Protein AF-A0A7X5UKP5-F1 (afdb_monomer_lite)

Radius of gyration: 32.08 Å; chains: 1; bounding box: 68×43×78 Å

Secondary structure (DSSP, 8-state):
----PPP---HHHHHHHHHHHHHHHHHHHHHHHHTT-TTHHHHHHHHHHHHHHHHHHHHHHTT---HHHHHHHHHHHT----------HHHHHHHHHHHHHHHHHHHHHHHHHHHHHHHHHHHHHTT--HHHHHHHHTS-HHHHHHHHHGGGS--

Structure (mmCIF, N/CA/C/O backbone):
data_AF-A0A7X5UKP5-F1
#
_entry.id   AF-A0A7X5UKP5-F1
#
loop_
_atom_site.group_PDB
_atom_site.id
_atom_site.type_symbol
_atom_site.label_atom_id
_atom_site.label_alt_id
_atom_site.label_comp_id
_atom_site.label_asym_id
_atom_site.label_entity_id
_atom_site.label_seq_id
_atom_site.pdbx_PDB_ins_code
_atom_site.Cartn_x
_atom_site.Cartn_y
_atom_site.Cartn_z
_atom_site.occupancy
_atom_site.B_iso_or_equiv
_atom_site.auth_seq_id
_atom_site.auth_comp_id
_atom_site.auth_asym_id
_atom_site.auth_atom_id
_atom_site.pdbx_PDB_model_num
ATOM 1 N N . MET A 1 1 ? 0.134 24.475 15.679 1.00 35.06 1 MET A N 1
ATOM 2 C CA . MET A 1 1 ? 1.137 24.229 14.626 1.00 35.06 1 MET A CA 1
ATOM 3 C C . MET A 1 1 ? 0.440 23.405 13.562 1.00 35.06 1 MET A C 1
ATOM 5 O O . MET A 1 1 ? 0.293 22.208 13.730 1.00 35.06 1 MET A O 1
ATOM 9 N N . THR A 1 2 ? -0.153 24.069 12.576 1.00 41.09 2 THR A N 1
ATOM 10 C CA . THR A 1 2 ? -0.825 23.417 11.448 1.00 41.09 2 THR A CA 1
ATOM 11 C C . THR A 1 2 ? 0.246 23.088 10.421 1.00 41.09 2 THR A C 1
ATOM 13 O O . THR A 1 2 ? 0.787 24.003 9.799 1.00 41.09 2 THR A O 1
ATOM 16 N N . GLU A 1 3 ? 0.600 21.809 10.307 1.00 46.56 3 GLU A N 1
ATOM 17 C CA . GLU A 1 3 ? 1.395 21.312 9.186 1.00 46.56 3 GLU A CA 1
ATOM 18 C C . GLU A 1 3 ? 0.678 21.708 7.897 1.00 46.56 3 GLU A C 1
ATOM 20 O O . GLU A 1 3 ? -0.469 21.331 7.654 1.00 46.56 3 GLU A O 1
ATOM 25 N N . GLY A 1 4 ? 1.332 22.570 7.120 1.00 41.62 4 GLY A N 1
ATOM 26 C CA . GLY A 1 4 ? 0.845 22.980 5.818 1.00 41.62 4 GLY A CA 1
ATOM 27 C C . GLY A 1 4 ? 0.796 21.753 4.927 1.00 41.62 4 GLY A C 1
ATOM 28 O O . GLY A 1 4 ? 1.839 21.254 4.511 1.00 41.62 4 GLY A O 1
ATOM 29 N N . SER A 1 5 ? -0.415 21.277 4.645 1.00 44.47 5 SER A N 1
ATOM 30 C CA . SER A 1 5 ? -0.654 20.390 3.514 1.00 44.47 5 SER A CA 1
ATOM 31 C C . SER A 1 5 ? 0.025 21.028 2.296 1.00 44.47 5 SER A C 1
ATOM 33 O O . SER A 1 5 ? -0.226 22.212 2.032 1.00 44.47 5 SER A O 1
ATOM 35 N N . PRO A 1 6 ? 0.957 20.331 1.618 1.00 60.91 6 PRO A N 1
ATOM 36 C CA . PRO A 1 6 ? 1.602 20.896 0.447 1.00 60.91 6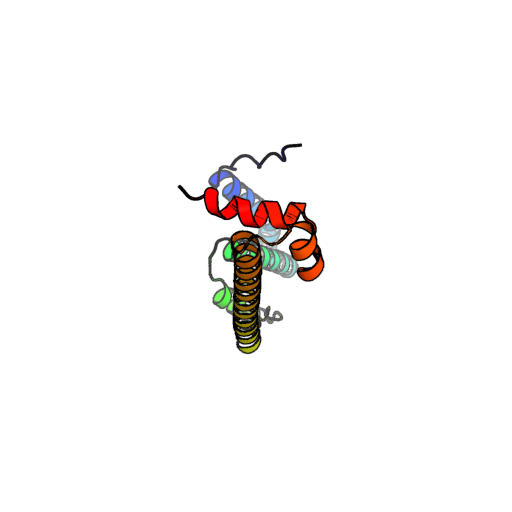 PRO A CA 1
ATOM 37 C C . PRO A 1 6 ? 0.504 21.282 -0.554 1.00 60.91 6 PRO A C 1
ATOM 39 O O . PRO A 1 6 ? -0.461 20.528 -0.709 1.00 60.91 6 PRO A O 1
ATOM 42 N N . PRO A 1 7 ? 0.599 22.458 -1.203 1.00 57.31 7 PRO A N 1
ATOM 43 C CA . PRO A 1 7 ? -0.387 22.847 -2.199 1.00 57.31 7 PRO A CA 1
ATOM 44 C C . PRO A 1 7 ? -0.496 21.728 -3.242 1.00 57.31 7 PRO A C 1
ATOM 46 O O . PRO A 1 7 ? 0.534 21.120 -3.555 1.00 57.31 7 PRO A O 1
ATOM 49 N N . PRO A 1 8 ? -1.701 21.437 -3.769 1.00 57.34 8 PRO A N 1
ATOM 50 C CA . PRO A 1 8 ? -1.857 20.440 -4.815 1.00 57.34 8 PRO A CA 1
ATOM 51 C C . PRO A 1 8 ? -0.939 20.841 -5.965 1.00 57.34 8 PRO A C 1
ATOM 53 O O . PRO A 1 8 ? -1.148 21.858 -6.627 1.00 57.34 8 PRO A O 1
ATOM 56 N N . ALA A 1 9 ? 0.149 20.093 -6.125 1.00 67.50 9 ALA A N 1
ATOM 57 C CA . ALA A 1 9 ? 1.056 20.311 -7.225 1.00 67.50 9 ALA A CA 1
ATOM 58 C C . ALA A 1 9 ? 0.283 19.953 -8.490 1.00 67.50 9 ALA A C 1
ATOM 60 O O . ALA A 1 9 ? -0.313 18.878 -8.562 1.00 67.50 9 ALA A O 1
ATOM 61 N N . ASP A 1 10 ? 0.272 20.864 -9.459 1.00 87.31 10 ASP A N 1
ATOM 62 C CA . ASP A 1 10 ? -0.245 20.578 -10.790 1.00 87.31 10 ASP A CA 1
ATOM 63 C C . ASP A 1 10 ? 0.435 19.297 -11.292 1.00 87.31 10 ASP A C 1
ATOM 65 O O . ASP A 1 10 ? 1.666 19.237 -11.416 1.00 87.31 10 ASP A O 1
ATOM 69 N N . LEU A 1 11 ? -0.365 18.244 -11.473 1.00 86.31 11 LEU A N 1
ATOM 70 C CA . LEU A 1 11 ? 0.118 16.905 -11.786 1.00 86.31 11 LEU A CA 1
ATOM 71 C C . LEU A 1 11 ? 0.985 16.933 -13.048 1.00 86.31 11 LEU A C 1
ATOM 73 O O . LEU A 1 11 ? 2.036 16.292 -13.078 1.00 86.31 11 LEU A O 1
ATOM 77 N N . ASP A 1 12 ? 0.621 17.752 -14.035 1.00 91.62 12 ASP A N 1
ATOM 78 C CA . ASP A 1 12 ? 1.386 17.893 -15.271 1.00 91.62 12 ASP A CA 1
ATOM 79 C C . ASP A 1 12 ? 2.773 18.496 -15.008 1.00 91.62 12 ASP A C 1
ATOM 81 O O . ASP A 1 12 ? 3.774 18.051 -15.581 1.00 91.62 12 ASP A O 1
ATOM 85 N N . ILE A 1 13 ? 2.877 19.447 -14.073 1.00 92.06 13 ILE A N 1
ATOM 86 C CA . ILE A 1 13 ? 4.164 20.012 -13.641 1.00 92.06 13 ILE A CA 1
ATOM 87 C C . ILE A 1 13 ? 5.011 18.948 -12.933 1.00 92.06 13 ILE A C 1
ATOM 89 O O . ILE A 1 13 ? 6.223 18.873 -13.166 1.00 92.06 13 ILE A O 1
ATOM 93 N N . VAL A 1 14 ? 4.410 18.114 -12.079 1.00 92.00 14 VAL A N 1
ATOM 94 C CA . VAL A 1 14 ? 5.124 17.025 -11.385 1.00 92.00 14 VAL A CA 1
ATOM 95 C C . VAL A 1 14 ? 5.661 16.008 -12.389 1.00 92.00 14 VAL A C 1
ATOM 97 O O . VAL A 1 14 ? 6.855 15.693 -12.366 1.00 92.00 14 VAL A O 1
ATOM 100 N N . LEU A 1 15 ? 4.818 15.553 -13.315 1.00 93.44 15 LEU A N 1
ATOM 101 C CA . LEU A 1 15 ? 5.198 14.597 -14.354 1.00 93.44 15 LEU A CA 1
ATOM 102 C C . LEU A 1 15 ? 6.297 15.163 -15.266 1.00 93.44 15 LEU A C 1
ATOM 104 O O . LEU A 1 15 ? 7.289 14.480 -15.540 1.00 93.44 15 LEU A O 1
ATOM 108 N N . ALA A 1 16 ? 6.187 16.432 -15.674 1.00 94.44 16 ALA A N 1
ATOM 109 C CA . ALA A 1 16 ? 7.213 17.100 -16.472 1.00 94.44 16 ALA A CA 1
ATOM 110 C C . ALA A 1 16 ? 8.554 17.206 -15.726 1.00 94.44 16 ALA A C 1
ATOM 112 O O . ALA A 1 16 ? 9.616 17.002 -16.322 1.00 94.44 16 ALA A O 1
ATOM 113 N N . ARG A 1 17 ? 8.530 17.498 -14.419 1.00 94.94 17 ARG A N 1
ATOM 114 C CA . ARG A 1 17 ? 9.742 17.551 -13.586 1.00 94.94 17 ARG A CA 1
ATOM 115 C C . ARG A 1 17 ? 10.413 16.189 -13.462 1.00 94.94 17 ARG A C 1
ATOM 117 O O . ARG A 1 17 ? 11.635 16.127 -13.595 1.00 94.94 17 ARG A O 1
ATOM 124 N N . LEU A 1 18 ? 9.644 15.125 -13.234 1.00 94.50 18 LEU A N 1
ATOM 125 C CA . LEU A 1 18 ? 10.174 13.761 -13.143 1.00 94.50 18 LEU A CA 1
ATOM 126 C C . LEU A 1 18 ? 10.807 13.328 -14.466 1.00 94.50 18 LEU A C 1
ATOM 128 O O . LEU A 1 18 ? 11.951 12.873 -14.470 1.00 94.50 18 LEU A O 1
ATOM 132 N N . ARG A 1 19 ? 10.128 13.570 -15.596 1.00 95.62 19 ARG A N 1
ATOM 133 C CA . ARG A 1 19 ? 10.683 13.285 -16.926 1.00 95.62 19 ARG A CA 1
ATOM 134 C C . ARG A 1 19 ? 12.014 14.006 -17.149 1.00 95.62 19 ARG A C 1
ATOM 136 O O . ARG A 1 19 ? 13.008 13.365 -17.477 1.00 95.62 19 ARG A O 1
ATOM 143 N N . ARG A 1 20 ? 12.059 15.319 -16.897 1.00 96.38 20 ARG A N 1
ATOM 144 C CA . ARG A 1 20 ? 13.289 16.116 -17.054 1.00 96.38 20 ARG A CA 1
ATOM 145 C C . ARG A 1 20 ? 14.408 15.663 -16.124 1.00 96.38 20 ARG A C 1
ATOM 147 O O . ARG A 1 20 ? 15.571 15.752 -16.500 1.00 96.38 20 ARG A O 1
ATOM 154 N N . ALA A 1 21 ? 14.083 15.220 -14.910 1.00 96.25 21 ALA A N 1
ATOM 155 C CA . ALA A 1 21 ? 15.079 14.685 -13.991 1.00 96.25 21 ALA A CA 1
ATOM 156 C C . ALA A 1 21 ? 15.710 13.412 -14.564 1.00 96.25 21 ALA A C 1
ATOM 158 O O . ALA A 1 21 ? 16.929 13.349 -14.674 1.00 96.25 21 ALA A O 1
ATOM 159 N N . VAL A 1 22 ? 14.897 12.453 -1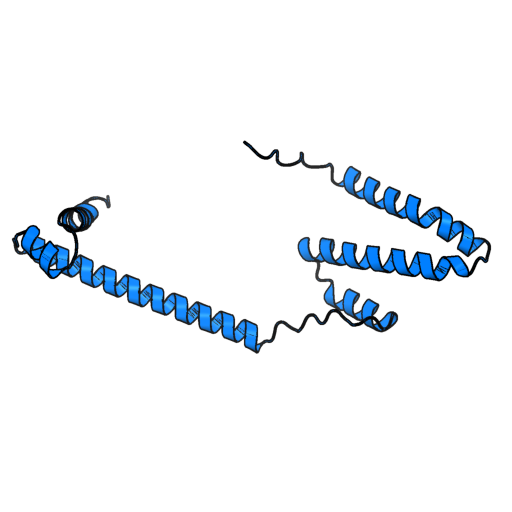5.014 1.00 95.88 22 VAL A N 1
ATOM 160 C CA . VAL A 1 22 ? 15.399 11.217 -15.632 1.00 95.88 22 VAL A CA 1
ATOM 161 C C . VAL A 1 22 ? 16.241 11.521 -16.870 1.00 95.88 22 VAL A C 1
ATOM 163 O O . VAL A 1 22 ? 17.359 11.021 -16.980 1.00 95.88 22 VAL A O 1
ATOM 166 N N . GLU A 1 23 ? 15.753 12.370 -17.775 1.00 96.06 23 GLU A N 1
ATOM 167 C CA . GLU A 1 23 ? 16.482 12.765 -18.990 1.00 96.06 23 GLU A CA 1
ATOM 168 C C . GLU A 1 23 ? 17.821 13.434 -18.667 1.00 96.06 23 GLU A C 1
ATOM 170 O O . GLU A 1 23 ? 18.837 13.099 -19.273 1.00 96.06 23 GLU A O 1
ATOM 175 N N . ARG A 1 24 ? 17.854 14.342 -17.686 1.00 96.88 24 ARG A N 1
ATOM 176 C CA . ARG A 1 24 ? 19.088 15.022 -17.279 1.00 96.88 24 ARG A CA 1
ATOM 177 C C . ARG A 1 24 ? 20.123 14.045 -16.723 1.00 96.88 24 ARG A C 1
ATOM 179 O O . ARG A 1 24 ? 21.292 14.155 -17.081 1.00 96.88 24 ARG A O 1
ATOM 186 N N . GLU A 1 25 ? 19.708 13.105 -15.874 1.00 95.06 25 GLU A N 1
ATOM 187 C CA . GLU A 1 25 ? 20.636 12.151 -15.253 1.00 95.06 25 GLU A CA 1
ATOM 188 C C . GLU A 1 25 ? 21.083 11.041 -16.220 1.00 95.06 25 GLU A C 1
ATOM 190 O O . GLU A 1 25 ? 22.181 10.510 -16.070 1.00 95.06 25 GLU A O 1
ATOM 195 N N . THR A 1 26 ? 20.268 10.682 -17.220 1.00 95.56 26 THR A N 1
ATOM 196 C CA . THR A 1 26 ? 20.561 9.574 -18.156 1.00 95.56 26 THR A CA 1
ATOM 197 C C . THR A 1 26 ? 21.128 10.022 -19.502 1.00 95.56 26 THR A C 1
ATOM 199 O O . THR A 1 26 ? 21.883 9.272 -20.120 1.00 95.56 26 THR A O 1
ATOM 202 N N . GLY A 1 27 ? 20.839 11.250 -19.938 1.00 94.56 27 GLY A N 1
ATOM 203 C CA . GLY A 1 27 ? 21.246 11.796 -21.236 1.00 94.56 27 GLY A CA 1
ATOM 204 C C . GLY A 1 27 ? 22.746 11.673 -21.535 1.00 94.56 27 GLY A C 1
ATOM 205 O O . GLY A 1 27 ? 23.098 11.148 -22.594 1.00 94.56 27 GLY A O 1
ATOM 206 N N . PRO A 1 28 ? 23.652 12.065 -20.615 1.00 94.31 28 PRO A N 1
ATOM 207 C CA . PRO A 1 28 ? 25.090 11.904 -20.826 1.00 94.31 28 PRO A CA 1
ATOM 208 C C . PRO A 1 28 ? 25.525 10.443 -21.004 1.00 94.31 28 PRO A C 1
ATOM 210 O O . PRO A 1 28 ? 26.453 10.165 -21.762 1.00 94.31 28 PRO A O 1
ATOM 213 N N . TRP A 1 29 ? 24.859 9.501 -20.331 1.00 94.12 29 TRP A N 1
ATOM 214 C CA . TRP A 1 29 ? 25.164 8.073 -20.438 1.00 94.12 29 TRP A CA 1
ATOM 215 C C . TRP A 1 29 ? 24.658 7.474 -21.746 1.00 94.12 29 TRP A C 1
ATOM 217 O O . TRP A 1 29 ? 25.363 6.662 -22.341 1.00 94.12 29 TRP A O 1
ATOM 227 N N . TYR A 1 30 ? 23.489 7.907 -22.228 1.00 92.25 30 TYR A N 1
ATOM 228 C CA . TYR A 1 30 ? 23.012 7.537 -23.562 1.00 92.25 30 TYR A CA 1
ATOM 229 C C . TYR A 1 30 ? 23.964 8.031 -24.649 1.00 92.25 30 TYR A C 1
ATOM 231 O O . TYR A 1 30 ? 24.392 7.233 -25.474 1.00 92.25 30 TYR A O 1
ATOM 239 N N . ALA A 1 31 ? 24.405 9.290 -24.582 1.00 93.56 31 ALA A N 1
ATOM 240 C CA . ALA A 1 31 ? 25.363 9.830 -25.547 1.00 93.56 31 ALA A CA 1
ATOM 241 C C . ALA A 1 31 ? 26.691 9.047 -25.571 1.00 93.56 31 ALA A C 1
ATOM 243 O O . ALA A 1 31 ? 27.253 8.815 -26.639 1.00 93.56 31 ALA A O 1
ATOM 244 N N . ARG A 1 32 ? 27.186 8.601 -24.406 1.00 91.62 32 ARG A N 1
ATOM 245 C CA . ARG A 1 32 ? 28.382 7.744 -24.315 1.00 91.62 32 ARG A CA 1
ATOM 246 C C . ARG A 1 32 ? 28.146 6.361 -24.916 1.00 91.62 32 ARG A C 1
ATOM 248 O O . ARG A 1 32 ? 28.952 5.910 -25.726 1.00 91.62 32 ARG A O 1
ATOM 255 N N . LYS A 1 33 ? 27.027 5.718 -24.572 1.00 90.94 33 LYS A N 1
ATOM 256 C CA . LYS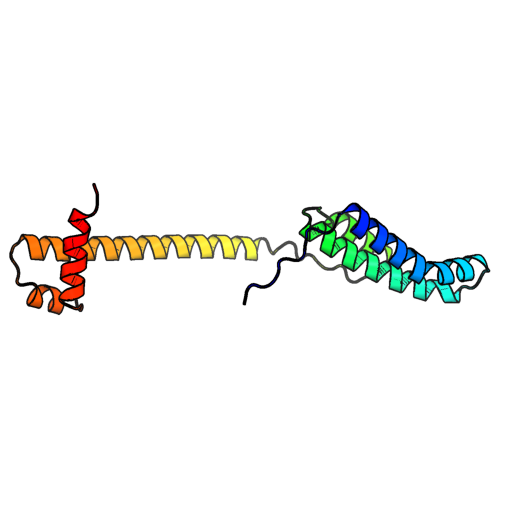 A 1 33 ? 26.626 4.428 -25.149 1.00 90.94 33 LYS A CA 1
ATOM 257 C C . LYS A 1 33 ? 26.559 4.501 -26.677 1.00 90.94 33 LYS A C 1
ATOM 259 O O . LYS A 1 33 ? 27.094 3.627 -27.351 1.00 90.94 33 LYS A O 1
ATOM 264 N N . ASP A 1 34 ? 25.941 5.552 -27.210 1.00 92.19 34 ASP A N 1
ATOM 265 C CA . ASP A 1 34 ? 25.770 5.757 -28.652 1.00 92.19 34 ASP A CA 1
ATOM 266 C C . ASP A 1 34 ? 27.105 6.054 -29.357 1.00 92.19 34 ASP A C 1
ATOM 268 O O . ASP A 1 34 ? 27.273 5.726 -30.530 1.00 92.19 34 ASP A O 1
ATOM 272 N N . ALA A 1 35 ? 28.089 6.593 -28.631 1.00 94.19 35 ALA A N 1
ATOM 273 C CA . ALA A 1 35 ? 29.472 6.730 -29.088 1.00 94.19 35 ALA A CA 1
ATOM 274 C C . ALA A 1 35 ? 30.287 5.417 -29.014 1.00 94.19 35 ALA A C 1
ATOM 276 O O . ALA A 1 35 ? 31.472 5.416 -29.347 1.00 94.19 35 ALA A O 1
ATOM 277 N N . GLY A 1 36 ? 29.675 4.304 -28.591 1.00 91.00 36 GLY A N 1
ATOM 278 C CA . GLY A 1 36 ? 30.314 2.989 -28.488 1.00 91.00 36 GLY A CA 1
ATOM 279 C C . GLY A 1 36 ? 31.021 2.716 -27.157 1.00 91.00 36 GLY A C 1
ATOM 280 O O . GLY A 1 36 ? 31.721 1.708 -27.042 1.00 91.00 36 GLY A O 1
ATOM 281 N N . ASP A 1 37 ? 30.847 3.575 -26.147 1.00 89.25 37 ASP A N 1
ATOM 282 C CA . ASP A 1 37 ? 31.384 3.350 -24.803 1.00 89.25 37 ASP A CA 1
ATOM 283 C C . ASP A 1 37 ? 30.537 2.313 -24.044 1.00 89.25 37 ASP A C 1
ATOM 285 O O . ASP A 1 37 ? 29.448 2.603 -23.532 1.00 89.25 37 ASP A O 1
ATOM 289 N N . ASN A 1 38 ? 31.060 1.089 -23.954 1.00 81.19 38 ASN A N 1
ATOM 290 C CA . ASN A 1 38 ? 30.409 -0.021 -23.259 1.00 81.19 38 ASN A CA 1
ATOM 291 C C . ASN A 1 38 ? 30.412 0.130 -21.726 1.00 81.19 38 ASN A C 1
ATOM 293 O O . ASN A 1 38 ? 29.586 -0.508 -21.063 1.00 81.19 38 ASN A O 1
ATOM 297 N N . ASP A 1 39 ? 31.246 1.008 -21.157 1.00 87.81 39 ASP A N 1
ATOM 298 C CA . ASP A 1 39 ? 31.304 1.241 -19.706 1.00 87.81 39 ASP A CA 1
ATOM 299 C C . ASP A 1 39 ? 30.088 2.038 -19.199 1.00 87.81 39 ASP A C 1
ATOM 301 O O . ASP A 1 39 ? 29.822 2.103 -17.996 1.00 87.81 39 ASP A O 1
ATOM 305 N N . SER A 1 40 ? 29.288 2.599 -20.110 1.00 89.19 40 SER A N 1
ATOM 306 C CA . SER A 1 40 ? 28.016 3.263 -19.802 1.00 89.19 40 SER A CA 1
ATOM 307 C C . SER A 1 40 ? 26.893 2.289 -19.407 1.00 89.19 40 SER A C 1
ATOM 309 O O . SER A 1 40 ? 25.966 2.665 -18.682 1.00 89.19 40 SER A O 1
ATOM 311 N N . LEU A 1 41 ? 26.964 1.022 -19.839 1.00 88.12 41 LEU A N 1
ATOM 312 C CA . LEU A 1 41 ? 25.880 0.049 -19.656 1.00 88.12 41 LEU A CA 1
ATOM 313 C C . LEU A 1 41 ? 25.638 -0.345 -18.188 1.00 88.12 41 LEU A C 1
ATOM 315 O O . LEU A 1 41 ? 24.470 -0.387 -17.789 1.00 88.12 41 LEU A O 1
ATOM 319 N N . PRO A 1 42 ? 26.663 -0.607 -17.350 1.00 89.12 42 PRO A N 1
ATOM 320 C CA . PRO A 1 42 ? 26.453 -0.866 -15.925 1.00 89.12 42 PRO A CA 1
ATOM 321 C C . PRO A 1 42 ? 25.784 0.304 -15.190 1.00 89.12 42 PRO A C 1
ATOM 323 O O . PRO A 1 42 ? 24.917 0.081 -14.343 1.00 89.12 42 PRO A O 1
ATOM 326 N N . TRP A 1 43 ? 26.135 1.545 -15.545 1.00 89.69 43 TRP A N 1
ATOM 327 C CA . TRP A 1 43 ? 25.536 2.752 -14.967 1.00 89.69 43 TRP A CA 1
ATOM 328 C C . TRP A 1 43 ? 24.067 2.897 -15.352 1.00 89.69 43 TRP A C 1
ATOM 330 O O . TRP A 1 43 ? 23.213 3.031 -14.475 1.00 89.69 43 TRP A O 1
ATOM 340 N N . LEU A 1 44 ? 23.758 2.777 -16.646 1.00 90.94 44 LEU A N 1
ATOM 341 C CA . LEU A 1 44 ? 22.380 2.799 -17.142 1.00 90.94 44 LEU A CA 1
ATOM 342 C C . LEU A 1 44 ? 21.533 1.685 -16.526 1.00 90.94 44 LEU A C 1
ATOM 344 O O . LEU A 1 44 ? 20.384 1.923 -16.163 1.00 90.94 44 LEU A O 1
ATOM 348 N N . ARG A 1 45 ? 22.102 0.488 -16.347 1.00 89.75 45 ARG A N 1
ATOM 349 C CA . ARG A 1 45 ? 21.417 -0.630 -15.687 1.00 89.75 45 ARG A CA 1
ATOM 350 C C . ARG A 1 45 ? 21.073 -0.301 -14.233 1.00 89.75 45 ARG A C 1
ATOM 352 O O . ARG A 1 45 ? 19.948 -0.549 -13.810 1.00 89.75 45 ARG A O 1
ATOM 359 N N . ARG A 1 46 ? 22.005 0.287 -13.477 1.00 90.31 46 ARG A N 1
ATOM 360 C CA . ARG A 1 46 ? 21.770 0.661 -12.074 1.00 90.31 46 ARG A CA 1
ATOM 361 C C . ARG A 1 46 ? 20.728 1.772 -11.933 1.00 90.31 46 ARG A C 1
ATOM 363 O O . ARG A 1 46 ? 19.863 1.671 -11.069 1.00 90.31 46 ARG A O 1
ATOM 370 N N . ILE A 1 47 ? 20.783 2.788 -12.796 1.00 92.00 47 ILE A N 1
ATOM 371 C CA . ILE A 1 47 ? 19.766 3.850 -12.841 1.00 92.00 47 ILE A CA 1
ATOM 372 C C . ILE A 1 47 ? 18.403 3.258 -13.221 1.00 92.00 47 ILE A C 1
ATOM 374 O O . ILE A 1 47 ? 17.410 3.541 -12.560 1.00 92.00 47 ILE A O 1
ATOM 378 N N . GLY A 1 48 ? 18.359 2.391 -14.237 1.00 91.50 48 GLY A N 1
ATOM 379 C CA . GLY A 1 48 ? 17.137 1.723 -14.681 1.00 91.50 48 GLY A CA 1
ATOM 380 C C . GLY A 1 48 ? 16.456 0.923 -13.571 1.00 91.50 48 GLY A C 1
ATOM 381 O O . GLY A 1 48 ? 15.249 1.054 -13.396 1.00 91.50 48 GLY A O 1
ATOM 382 N N . PHE A 1 49 ? 17.212 0.159 -12.775 1.00 90.00 49 PHE A N 1
ATOM 383 C CA . PHE A 1 49 ? 16.635 -0.580 -11.646 1.00 90.00 49 PHE A CA 1
ATOM 384 C C . PHE A 1 49 ? 16.058 0.327 -10.563 1.00 90.00 49 PHE A C 1
ATOM 386 O O . PHE A 1 49 ? 14.955 0.061 -10.100 1.00 90.00 49 PHE A O 1
ATOM 393 N N . LEU A 1 50 ? 16.743 1.419 -10.214 1.00 91.12 50 LEU A N 1
ATOM 394 C CA . LEU A 1 50 ? 16.208 2.380 -9.249 1.00 91.12 50 LEU A CA 1
ATOM 395 C C . LEU A 1 50 ? 14.900 3.014 -9.750 1.00 91.12 50 LEU A C 1
ATOM 397 O O . LEU A 1 50 ? 13.958 3.188 -8.984 1.00 91.12 50 LEU A O 1
ATOM 401 N N . LEU A 1 51 ? 14.822 3.351 -11.041 1.00 93.69 51 LEU A N 1
ATOM 402 C CA . LEU A 1 51 ? 13.602 3.917 -11.622 1.00 93.69 51 LEU A CA 1
ATOM 403 C C . LEU A 1 51 ? 12.444 2.915 -11.637 1.00 93.69 51 LEU A C 1
ATOM 405 O O . LEU A 1 51 ? 11.306 3.321 -11.415 1.00 93.69 51 LEU A O 1
ATOM 409 N N . LEU A 1 52 ? 12.724 1.631 -11.874 1.00 91.00 52 LEU A N 1
ATOM 410 C CA . LEU A 1 52 ? 11.721 0.570 -11.778 1.00 91.00 52 LEU A CA 1
ATOM 411 C C . LEU A 1 52 ? 11.226 0.407 -10.338 1.00 91.00 52 LEU A C 1
ATOM 413 O O . LEU A 1 52 ? 10.023 0.411 -10.123 1.00 91.00 52 LEU A O 1
ATOM 417 N N . GLU A 1 53 ? 12.127 0.345 -9.358 1.00 89.38 53 GLU A N 1
ATOM 418 C CA . GLU A 1 53 ? 11.785 0.229 -7.933 1.00 89.38 53 GLU A CA 1
ATOM 419 C C . GLU A 1 53 ? 10.890 1.385 -7.449 1.00 89.38 53 GLU A C 1
ATOM 421 O O . GLU A 1 53 ? 9.833 1.167 -6.850 1.00 89.38 53 GLU A O 1
ATOM 426 N N . LEU A 1 54 ? 11.276 2.625 -7.764 1.00 91.50 54 LEU A N 1
ATOM 427 C CA . LEU A 1 54 ? 10.480 3.807 -7.428 1.00 91.50 54 LEU A CA 1
ATOM 428 C C . LEU A 1 54 ? 9.148 3.830 -8.190 1.00 91.50 54 LEU A C 1
ATOM 430 O O . LEU A 1 54 ? 8.120 4.200 -7.626 1.00 91.50 54 LEU A O 1
ATOM 434 N N . GLY A 1 55 ? 9.165 3.433 -9.465 1.00 92.19 55 GLY A N 1
ATOM 435 C CA . GLY A 1 55 ? 7.980 3.369 -10.315 1.00 92.19 55 GLY A CA 1
ATOM 436 C C . GLY A 1 55 ? 6.949 2.363 -9.812 1.00 92.19 55 GLY A C 1
ATOM 437 O O . GLY A 1 55 ? 5.776 2.714 -9.726 1.00 92.19 55 GLY A O 1
ATOM 438 N N . PHE A 1 56 ? 7.386 1.160 -9.429 1.00 90.06 56 PHE A N 1
ATOM 439 C CA . PHE A 1 56 ? 6.527 0.141 -8.826 1.00 90.06 56 PHE A CA 1
ATOM 440 C C . PHE A 1 56 ? 5.919 0.634 -7.519 1.00 90.06 56 PHE A C 1
ATOM 442 O O . PHE A 1 56 ? 4.703 0.617 -7.384 1.00 90.06 56 PHE A O 1
ATOM 449 N N . THR A 1 57 ? 6.732 1.212 -6.631 1.00 88.62 57 THR A N 1
ATOM 450 C CA . THR A 1 57 ? 6.238 1.763 -5.359 1.00 88.62 57 THR A CA 1
ATOM 451 C C . THR A 1 57 ? 5.118 2.790 -5.582 1.00 88.62 57 THR A C 1
ATOM 453 O O . THR A 1 57 ? 4.056 2.701 -4.975 1.00 88.62 57 THR A O 1
ATOM 456 N N . VAL A 1 58 ? 5.315 3.761 -6.482 1.00 91.19 58 VAL A N 1
ATOM 457 C CA . VAL A 1 58 ? 4.294 4.787 -6.773 1.00 91.19 58 VAL A CA 1
ATOM 458 C C . VAL A 1 58 ? 3.058 4.189 -7.452 1.00 91.19 58 VAL A C 1
ATOM 460 O O . VAL A 1 58 ? 1.943 4.637 -7.193 1.00 91.19 58 VAL A O 1
ATOM 463 N N . ALA A 1 59 ? 3.241 3.203 -8.332 1.00 90.44 59 ALA A N 1
ATOM 464 C CA . ALA A 1 59 ? 2.153 2.554 -9.052 1.00 90.44 59 ALA A CA 1
ATOM 465 C C . ALA A 1 59 ? 1.265 1.716 -8.117 1.00 90.44 59 ALA A C 1
ATOM 467 O O . ALA A 1 59 ? 0.043 1.853 -8.177 1.00 90.44 59 ALA A O 1
ATOM 468 N N . GLU A 1 60 ? 1.860 0.921 -7.225 1.00 88.56 60 GLU A N 1
ATOM 469 C CA . GLU A 1 60 ? 1.142 0.111 -6.235 1.00 88.56 60 GLU A CA 1
ATOM 470 C C . GLU A 1 60 ? 0.345 0.986 -5.260 1.00 88.56 60 GLU A C 1
ATOM 472 O O . GLU A 1 60 ? -0.857 0.775 -5.087 1.00 88.56 60 GLU A O 1
ATOM 477 N N . GLU A 1 61 ? 0.966 2.032 -4.705 1.00 89.38 61 GLU A N 1
ATOM 478 C CA . GLU A 1 61 ? 0.278 3.018 -3.853 1.00 89.38 61 GLU A CA 1
ATOM 479 C C . GLU A 1 61 ? -0.817 3.786 -4.623 1.00 89.38 61 GLU A C 1
ATOM 481 O O . GLU A 1 61 ? -1.798 4.257 -4.048 1.00 89.38 61 GLU A O 1
ATOM 486 N N . GLY A 1 62 ? -0.681 3.884 -5.950 1.00 87.81 62 GLY A N 1
ATOM 487 C CA . GLY A 1 62 ? -1.689 4.415 -6.868 1.00 87.81 62 GLY A CA 1
ATOM 488 C C . GLY A 1 62 ? -2.788 3.420 -7.269 1.00 87.81 62 GLY A C 1
ATOM 489 O O . GLY A 1 62 ? -3.662 3.782 -8.059 1.00 87.81 62 GLY A O 1
ATOM 490 N N . GLY A 1 63 ? -2.763 2.184 -6.758 1.00 88.31 63 GLY A N 1
ATOM 491 C CA . GLY A 1 63 ? -3.754 1.140 -7.043 1.00 88.31 63 GLY A CA 1
ATOM 492 C C . GLY A 1 63 ? -3.528 0.369 -8.348 1.00 88.31 63 GLY A C 1
ATOM 493 O O . GLY A 1 63 ? -4.443 -0.306 -8.826 1.00 88.31 63 GLY A O 1
ATOM 494 N N . ILE A 1 64 ? -2.339 0.459 -8.946 1.00 90.25 64 ILE A N 1
ATOM 495 C CA . ILE A 1 64 ? -1.964 -0.306 -10.139 1.00 90.25 64 ILE A CA 1
ATOM 496 C C . ILE A 1 64 ? -1.329 -1.626 -9.696 1.00 90.25 64 ILE A C 1
ATOM 498 O O . ILE A 1 64 ? -0.333 -1.640 -8.982 1.00 90.25 64 ILE A O 1
ATOM 502 N N . ALA A 1 65 ? -1.880 -2.748 -10.159 1.00 85.88 65 ALA A N 1
ATOM 503 C CA . ALA A 1 65 ? -1.307 -4.065 -9.900 1.00 85.88 65 ALA A CA 1
ATOM 504 C C . ALA A 1 65 ? -0.039 -4.283 -10.748 1.00 85.88 65 ALA A C 1
ATOM 506 O O . ALA A 1 65 ? -0.125 -4.464 -11.965 1.00 85.88 65 ALA A O 1
ATOM 507 N N . CYS A 1 66 ? 1.133 -4.277 -10.108 1.00 87.56 66 CYS A N 1
ATOM 508 C CA . CYS A 1 66 ? 2.431 -4.404 -10.783 1.00 87.56 66 CYS A CA 1
ATOM 509 C C . CYS A 1 66 ? 3.058 -5.807 -10.733 1.00 87.56 66 CYS A C 1
ATOM 511 O O . CYS A 1 66 ? 4.060 -6.029 -11.413 1.00 87.56 66 CYS A O 1
ATOM 513 N N . GLY A 1 67 ? 2.461 -6.765 -10.013 1.00 85.31 67 GLY A N 1
ATOM 514 C CA . GLY A 1 67 ? 3.062 -8.078 -9.729 1.00 85.31 67 GLY A CA 1
ATOM 515 C C . GLY A 1 67 ? 3.582 -8.847 -10.953 1.00 85.31 67 GLY A C 1
ATOM 516 O O . GLY A 1 67 ? 4.712 -9.334 -10.939 1.00 85.31 67 GLY A O 1
ATOM 517 N N . ASP A 1 68 ? 2.818 -8.901 -12.049 1.00 83.50 68 ASP A N 1
ATOM 518 C CA . ASP A 1 68 ? 3.251 -9.590 -13.278 1.00 83.50 68 ASP A CA 1
ATOM 519 C C . ASP A 1 68 ? 4.474 -8.917 -13.925 1.00 83.50 68 ASP A C 1
ATOM 521 O O . ASP A 1 68 ? 5.371 -9.585 -14.450 1.00 83.50 68 ASP A O 1
ATOM 525 N N . ILE A 1 69 ? 4.526 -7.583 -13.874 1.00 85.62 69 ILE A N 1
ATOM 526 C CA . ILE A 1 69 ? 5.614 -6.782 -14.444 1.00 85.62 69 ILE A CA 1
ATOM 527 C C . ILE A 1 69 ? 6.863 -6.919 -13.571 1.00 85.62 69 ILE A C 1
ATOM 529 O O . ILE A 1 69 ? 7.951 -7.154 -14.100 1.00 85.62 69 ILE A O 1
ATOM 533 N N . GLU A 1 70 ? 6.717 -6.840 -12.248 1.00 84.25 70 GLU A N 1
ATOM 534 C CA . GLU A 1 70 ? 7.802 -7.081 -11.293 1.00 84.25 70 GLU A CA 1
ATOM 535 C C . GLU A 1 70 ? 8.410 -8.465 -11.482 1.00 84.25 70 GLU A C 1
ATOM 537 O O . GLU A 1 70 ? 9.626 -8.598 -11.633 1.00 84.25 70 GLU A O 1
ATOM 542 N N . GLN A 1 71 ? 7.567 -9.494 -11.582 1.00 83.38 71 GLN A N 1
ATOM 543 C CA . GLN A 1 71 ? 8.026 -10.861 -11.779 1.00 83.38 71 GLN A CA 1
ATOM 544 C C . GLN A 1 71 ? 8.754 -11.032 -13.121 1.00 83.38 71 GLN A C 1
ATOM 546 O O . GLN A 1 71 ? 9.786 -11.710 -13.183 1.00 83.38 71 GLN A O 1
ATOM 551 N N . ALA A 1 72 ? 8.258 -10.407 -14.193 1.00 85.19 72 ALA A N 1
ATOM 552 C CA . ALA A 1 72 ? 8.928 -10.410 -15.490 1.00 85.19 72 ALA A CA 1
ATOM 553 C C . ALA A 1 72 ? 10.308 -9.732 -15.425 1.00 85.19 72 ALA A C 1
ATOM 555 O O . ALA A 1 72 ? 11.282 -10.283 -15.944 1.00 85.19 72 ALA A O 1
ATOM 556 N N . VAL A 1 73 ? 10.418 -8.586 -14.744 1.00 84.88 73 VAL A N 1
ATOM 557 C CA . VAL A 1 73 ? 11.691 -7.878 -14.525 1.00 84.88 73 VAL A CA 1
ATOM 558 C C . VAL A 1 73 ? 12.649 -8.729 -13.690 1.00 84.88 73 VAL A C 1
ATOM 560 O O . VAL A 1 73 ? 13.794 -8.934 -14.097 1.00 84.88 73 VAL A O 1
ATOM 563 N N . SER A 1 74 ? 12.201 -9.285 -12.562 1.00 83.69 74 SER A N 1
ATOM 564 C CA . SER A 1 74 ? 13.047 -10.129 -11.711 1.00 83.69 74 SER A CA 1
ATOM 565 C C . SER A 1 74 ? 13.596 -11.335 -12.469 1.00 83.69 74 SER A C 1
ATOM 567 O O . SER A 1 74 ? 14.791 -11.620 -12.373 1.00 83.69 74 SER A O 1
ATOM 569 N N . ARG A 1 75 ? 12.764 -11.991 -13.291 1.00 82.31 75 ARG A N 1
ATOM 570 C CA . ARG A 1 75 ? 13.192 -13.101 -14.158 1.00 82.31 75 ARG A CA 1
ATOM 571 C C . ARG A 1 75 ? 14.200 -12.655 -15.214 1.00 82.31 75 ARG A C 1
ATOM 573 O O . ARG A 1 75 ? 15.236 -13.296 -15.362 1.00 82.31 75 ARG A O 1
ATOM 580 N N . ALA A 1 76 ? 13.919 -11.567 -15.931 1.00 84.44 76 ALA A N 1
ATOM 581 C CA . ALA A 1 76 ? 14.771 -11.084 -17.019 1.00 84.44 76 ALA A CA 1
ATOM 582 C C . ALA A 1 76 ? 16.181 -10.697 -16.546 1.00 84.44 76 ALA A C 1
ATOM 584 O O . ALA A 1 76 ? 17.147 -10.832 -17.297 1.00 84.44 76 ALA A O 1
ATOM 585 N N . PHE A 1 77 ? 16.304 -10.233 -15.302 1.00 78.94 77 PHE A N 1
ATOM 586 C CA . PHE A 1 77 ? 17.560 -9.732 -14.751 1.00 78.94 77 PHE A CA 1
ATOM 587 C C . PHE A 1 77 ? 18.161 -10.609 -13.650 1.00 78.94 77 PHE A C 1
ATOM 589 O O . PHE A 1 77 ? 19.161 -10.215 -13.049 1.00 78.94 77 PHE A O 1
ATOM 596 N N . ASN A 1 78 ? 17.584 -11.792 -13.406 1.00 77.50 78 ASN A N 1
ATOM 597 C CA . ASN A 1 78 ? 17.971 -12.706 -12.329 1.00 77.50 78 ASN A CA 1
ATOM 598 C C . ASN A 1 78 ? 18.124 -11.988 -10.974 1.00 77.50 78 ASN A C 1
ATOM 600 O O . ASN A 1 78 ? 19.047 -12.257 -10.202 1.00 77.50 78 ASN A O 1
ATOM 604 N N . LEU A 1 79 ? 17.248 -11.014 -10.723 1.00 72.94 79 LEU A N 1
ATOM 605 C CA . LEU A 1 79 ? 17.182 -10.346 -9.432 1.00 72.94 79 LEU A CA 1
ATOM 606 C C . LEU A 1 79 ? 16.516 -11.306 -8.449 1.00 72.94 79 LEU A C 1
ATOM 608 O O . LEU A 1 79 ? 15.637 -12.067 -8.870 1.00 72.94 79 LEU A O 1
ATOM 612 N N . PRO A 1 80 ? 16.873 -11.268 -7.151 1.00 60.38 80 PRO A N 1
ATOM 613 C CA . PRO A 1 80 ? 16.011 -11.867 -6.151 1.00 60.38 80 PRO A CA 1
ATOM 614 C C . PRO A 1 80 ? 14.651 -11.213 -6.356 1.00 60.38 80 PRO A C 1
ATOM 616 O O . PRO A 1 80 ? 14.514 -9.999 -6.194 1.00 60.38 80 PRO A O 1
ATOM 619 N N . GLY A 1 81 ? 13.678 -11.995 -6.828 1.00 57.34 81 GLY A N 1
ATOM 620 C CA . GLY A 1 81 ? 12.312 -11.519 -6.852 1.00 57.34 81 GLY A CA 1
ATOM 621 C C . GLY A 1 81 ? 12.044 -11.011 -5.453 1.00 57.34 81 GLY A C 1
ATOM 622 O O . GLY A 1 81 ? 12.363 -11.709 -4.482 1.00 57.34 81 GLY A O 1
ATOM 623 N N . ARG A 1 82 ? 11.494 -9.800 -5.330 1.00 50.16 82 ARG A N 1
ATOM 624 C CA . ARG A 1 82 ? 10.683 -9.548 -4.155 1.00 50.16 82 ARG A CA 1
ATOM 625 C C . ARG A 1 82 ? 9.627 -10.626 -4.290 1.00 50.16 82 ARG A C 1
ATOM 627 O O . ARG A 1 82 ? 8.754 -10.551 -5.149 1.00 50.16 82 ARG A O 1
ATOM 634 N N . ALA A 1 83 ? 9.802 -11.722 -3.563 1.00 46.81 83 ALA A N 1
ATOM 635 C CA . ALA A 1 83 ? 8.660 -12.505 -3.215 1.00 46.81 83 ALA A CA 1
ATOM 636 C C . ALA A 1 83 ? 7.796 -11.449 -2.523 1.00 46.81 83 ALA A C 1
ATOM 638 O O . ALA A 1 83 ? 8.025 -11.092 -1.371 1.00 46.81 83 ALA A O 1
ATOM 639 N N . MET A 1 84 ? 6.813 -10.911 -3.243 1.00 48.47 84 MET A N 1
ATOM 640 C CA . MET A 1 84 ? 5.491 -11.071 -2.699 1.00 48.47 84 MET A CA 1
ATOM 641 C C . MET A 1 84 ? 5.455 -12.545 -2.308 1.00 48.47 84 MET A C 1
ATOM 643 O O . MET A 1 84 ? 5.261 -13.420 -3.148 1.00 48.47 84 MET A O 1
ATOM 647 N N . GLU A 1 85 ? 5.838 -12.837 -1.059 1.00 50.59 85 GLU A N 1
ATOM 648 C CA . GLU A 1 85 ? 5.202 -13.929 -0.364 1.00 50.59 85 GLU A CA 1
ATOM 649 C C . GLU A 1 85 ? 3.744 -13.670 -0.697 1.00 50.59 85 GLU A C 1
ATOM 651 O O . GLU A 1 85 ? 3.216 -12.621 -0.312 1.00 50.59 85 GLU A O 1
ATOM 656 N N . ASP A 1 86 ? 3.159 -14.515 -1.557 1.00 47.88 86 ASP A N 1
ATOM 657 C CA . ASP A 1 86 ? 1.711 -14.638 -1.610 1.00 47.88 86 ASP A CA 1
ATOM 658 C C . ASP A 1 86 ? 1.309 -14.547 -0.149 1.00 47.88 86 ASP A C 1
ATOM 660 O O . ASP A 1 86 ? 1.829 -15.370 0.617 1.00 47.88 86 ASP A O 1
ATOM 664 N N . PRO A 1 87 ? 0.587 -13.488 0.271 1.00 51.09 87 PRO A N 1
ATOM 665 C CA . PRO A 1 87 ? 0.394 -13.220 1.682 1.00 51.09 87 PRO A CA 1
ATOM 666 C C . PRO A 1 87 ? -0.136 -14.517 2.240 1.00 51.09 87 PRO A C 1
ATOM 668 O O . PRO A 1 87 ? -1.197 -14.942 1.776 1.00 51.09 87 PRO A O 1
ATOM 671 N N . ASP A 1 88 ? 0.684 -15.183 3.073 1.00 52.06 88 ASP A N 1
ATOM 672 C CA . ASP A 1 88 ? 0.554 -16.622 3.302 1.00 52.06 88 ASP A CA 1
ATOM 673 C C . ASP A 1 88 ? -0.938 -16.881 3.506 1.00 52.06 88 ASP A C 1
ATOM 675 O O . ASP A 1 88 ? -1.537 -16.231 4.373 1.00 52.06 88 ASP A O 1
ATOM 679 N N . PRO A 1 89 ? -1.604 -17.691 2.660 1.00 58.75 89 PRO A N 1
ATOM 680 C CA . PRO A 1 89 ? -3.047 -17.878 2.775 1.00 58.75 89 PRO A CA 1
ATOM 681 C C . PRO A 1 89 ? -3.420 -18.329 4.197 1.00 58.75 89 PRO A C 1
ATOM 683 O O . PRO A 1 89 ? -4.532 -18.080 4.670 1.00 58.75 89 PRO A O 1
ATOM 686 N N . THR A 1 90 ? -2.450 -18.892 4.924 1.00 71.38 90 THR A N 1
ATOM 687 C CA . THR A 1 90 ? -2.499 -19.143 6.360 1.00 71.38 90 THR A CA 1
ATOM 688 C C . THR A 1 90 ? -2.404 -17.871 7.209 1.00 71.38 90 THR A C 1
ATOM 690 O O . THR A 1 90 ? -3.199 -17.745 8.127 1.00 71.38 90 THR A O 1
ATOM 693 N N . ALA A 1 91 ? -1.517 -16.909 6.941 1.00 72.44 91 ALA A N 1
ATOM 694 C CA . ALA A 1 91 ? -1.420 -15.636 7.668 1.00 72.44 91 ALA A CA 1
ATOM 695 C C . ALA A 1 91 ? -2.669 -14.749 7.501 1.00 72.44 91 ALA A C 1
ATOM 697 O O . ALA A 1 91 ? -3.193 -14.238 8.494 1.00 72.44 91 ALA A O 1
ATOM 698 N N . LEU A 1 92 ? -3.209 -14.608 6.283 1.00 75.25 92 LEU A N 1
ATOM 699 C CA . LEU A 1 92 ? -4.487 -13.904 6.081 1.00 75.25 92 LEU A CA 1
ATOM 700 C C . LEU A 1 92 ? -5.659 -14.671 6.709 1.00 75.25 92 LEU A C 1
ATOM 702 O O . LEU A 1 92 ? -6.530 -14.060 7.333 1.00 75.25 92 LEU A O 1
ATOM 706 N N . GLY A 1 93 ? -5.657 -16.006 6.624 1.00 78.06 93 GLY A N 1
ATOM 707 C CA . GLY A 1 93 ? -6.626 -16.857 7.320 1.00 78.06 93 GLY A CA 1
ATOM 708 C C . GLY A 1 93 ? -6.543 -16.738 8.848 1.00 78.06 93 GLY A C 1
ATOM 709 O O . GLY A 1 93 ? -7.570 -16.650 9.522 1.00 78.06 93 GLY A O 1
ATOM 710 N N . GLN A 1 94 ? -5.332 -16.661 9.401 1.00 81.88 94 GLN A N 1
ATOM 711 C CA . GLN A 1 94 ? -5.061 -16.459 10.825 1.00 81.88 94 GLN A CA 1
ATOM 712 C C . GLN A 1 94 ? -5.499 -15.068 11.280 1.00 81.88 94 GLN A C 1
ATOM 714 O O . GLN A 1 94 ? -6.119 -14.954 12.336 1.00 81.88 94 GLN A O 1
ATOM 719 N N . LEU A 1 95 ? -5.249 -14.021 10.487 1.00 82.31 95 LEU A N 1
ATOM 720 C CA . LE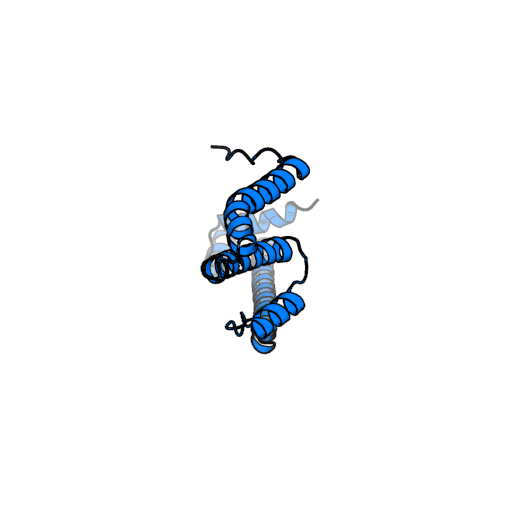U A 1 95 ? -5.716 -12.668 10.788 1.00 82.31 95 LEU A CA 1
ATOM 721 C C . LEU A 1 95 ? -7.247 -12.585 10.750 1.00 82.31 95 LEU A C 1
ATOM 723 O O . LEU A 1 95 ? -7.846 -11.992 11.648 1.00 82.31 95 LEU A O 1
ATOM 727 N N . ALA A 1 96 ? -7.893 -13.209 9.762 1.00 83.12 96 ALA A N 1
ATOM 728 C CA . ALA A 1 96 ? -9.351 -13.280 9.680 1.00 83.12 96 ALA A CA 1
ATOM 729 C C . ALA A 1 96 ? -9.948 -14.024 10.887 1.00 83.12 96 ALA A C 1
ATOM 731 O O . ALA A 1 96 ? -10.903 -13.545 11.505 1.00 83.12 96 ALA A O 1
ATOM 732 N N . HIS A 1 97 ? -9.348 -15.152 11.277 1.00 81.31 97 HIS A N 1
ATOM 733 C CA . HIS A 1 97 ? -9.737 -15.890 12.477 1.00 81.31 97 HIS A CA 1
ATOM 734 C C . HIS A 1 97 ? -9.545 -15.049 13.748 1.00 81.31 97 HIS A C 1
ATOM 736 O O . HIS A 1 97 ? -10.470 -14.926 14.548 1.00 81.31 97 HIS A O 1
ATOM 742 N N . ALA A 1 98 ? -8.384 -14.411 13.918 1.00 89.25 98 ALA A N 1
ATOM 743 C CA . ALA A 1 98 ? -8.089 -13.549 15.062 1.00 89.25 98 ALA A CA 1
ATOM 744 C C . ALA A 1 98 ? -9.028 -12.334 15.143 1.00 89.25 98 ALA A C 1
ATOM 746 O O . ALA A 1 98 ? -9.444 -11.941 16.232 1.00 89.25 98 ALA A O 1
ATOM 747 N N . THR A 1 99 ? -9.405 -11.763 13.998 1.00 90.81 99 THR A N 1
ATOM 748 C CA . THR A 1 99 ? -10.354 -10.643 13.921 1.00 90.81 99 THR A CA 1
ATOM 749 C C . THR A 1 99 ? -11.745 -11.086 14.359 1.00 90.81 99 THR A C 1
ATOM 751 O O . THR A 1 99 ? -12.360 -10.428 15.195 1.00 90.81 99 THR A O 1
ATOM 754 N N . LYS A 1 100 ? -12.203 -12.248 13.887 1.00 89.88 100 LYS A N 1
ATOM 755 C CA . LYS A 1 100 ? -13.492 -12.827 14.280 1.00 89.88 100 LYS A CA 1
ATOM 756 C C . LYS A 1 100 ? -13.542 -13.191 15.768 1.00 89.88 100 LYS A C 1
ATOM 758 O O . LYS A 1 100 ? -14.536 -12.916 16.437 1.00 89.88 100 LYS A O 1
ATOM 763 N N . GLU A 1 101 ? -12.467 -13.767 16.302 1.00 90.19 101 GLU A N 1
ATOM 764 C CA . GLU A 1 101 ? -12.342 -14.054 17.738 1.00 90.19 101 GLU A CA 1
ATOM 765 C C . GLU A 1 101 ? 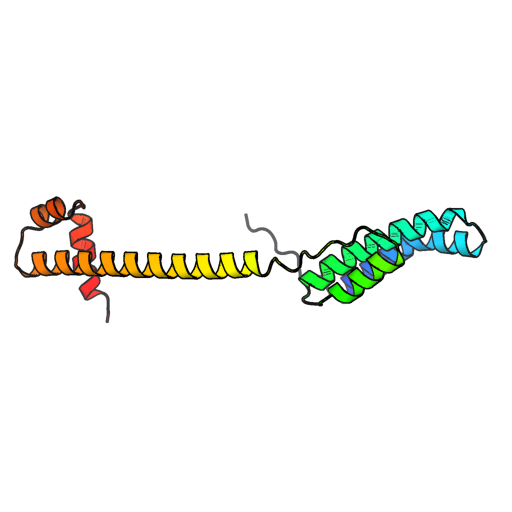-12.356 -12.765 18.570 1.00 90.19 101 GLU A C 1
ATOM 767 O O . GLU A 1 101 ? -13.047 -12.686 19.586 1.00 90.19 101 GLU A O 1
ATOM 772 N N . ARG A 1 102 ? -11.675 -11.709 18.108 1.00 90.75 102 ARG A N 1
ATOM 773 C CA . ARG A 1 102 ? -11.721 -10.390 18.751 1.00 90.75 102 ARG A CA 1
ATOM 774 C C . ARG A 1 102 ? -13.133 -9.801 18.744 1.00 90.75 102 ARG A C 1
ATOM 776 O O . ARG A 1 102 ? -13.571 -9.294 19.775 1.00 90.75 102 ARG A O 1
ATOM 783 N N . GLU A 1 103 ? -13.845 -9.855 17.621 1.00 90.25 103 GLU A N 1
ATOM 784 C CA . GLU A 1 103 ? -15.234 -9.382 17.529 1.00 90.25 103 GLU A CA 1
ATOM 785 C C . GLU A 1 103 ? -16.151 -10.136 18.491 1.00 90.25 103 GLU A C 1
ATOM 787 O O . GLU A 1 103 ? -16.949 -9.519 19.201 1.00 90.25 103 GLU A O 1
ATOM 792 N N . ARG A 1 104 ? -15.995 -11.460 18.574 1.00 91.81 104 ARG A N 1
ATOM 793 C CA . ARG A 1 104 ? -16.747 -12.297 19.508 1.00 91.81 104 ARG A CA 1
ATOM 794 C C . ARG A 1 104 ? -16.452 -11.932 20.962 1.00 91.81 104 ARG A C 1
ATOM 796 O O . ARG A 1 104 ? -17.390 -11.710 21.724 1.00 91.81 104 ARG A O 1
ATOM 803 N N . ALA A 1 105 ? -15.181 -11.791 21.334 1.00 90.06 105 ALA A N 1
ATOM 804 C CA . ALA A 1 105 ? -14.788 -11.390 22.685 1.00 90.06 105 ALA A CA 1
ATOM 805 C C . ALA A 1 105 ? -15.315 -9.990 23.050 1.00 90.06 105 ALA A C 1
ATOM 807 O O . ALA A 1 105 ? -15.774 -9.760 24.173 1.00 90.06 105 ALA A O 1
ATOM 808 N N . MET A 1 106 ? -15.308 -9.051 22.095 1.00 91.25 106 MET A N 1
ATOM 809 C CA . MET A 1 106 ? -15.914 -7.730 22.279 1.00 91.25 106 MET A CA 1
ATOM 810 C C . MET A 1 106 ? -17.435 -7.830 22.455 1.00 91.25 106 MET A C 1
ATOM 812 O O . MET A 1 106 ? -17.983 -7.166 23.334 1.00 91.25 106 MET A O 1
ATOM 816 N N . ALA A 1 107 ? -18.120 -8.674 21.679 1.00 90.12 107 ALA A N 1
ATOM 817 C CA . ALA A 1 107 ? -19.559 -8.894 21.815 1.00 90.12 107 ALA A CA 1
ATOM 818 C C . ALA A 1 107 ? -19.927 -9.519 23.171 1.00 90.12 107 ALA A C 1
ATOM 820 O O . ALA A 1 107 ? -20.863 -9.053 23.821 1.00 90.12 107 ALA A O 1
ATOM 821 N N . GLU A 1 108 ? -19.167 -10.513 23.635 1.00 93.12 108 GLU A N 1
ATOM 822 C CA . GLU A 1 108 ? -19.349 -11.144 24.949 1.00 93.12 108 GLU A CA 1
ATOM 823 C C . GLU A 1 108 ? -19.100 -10.145 26.089 1.00 93.12 108 GLU A C 1
ATOM 825 O O . GLU A 1 108 ? -19.901 -10.059 27.022 1.00 93.12 108 GLU A O 1
ATOM 830 N N . THR A 1 109 ? -18.061 -9.312 25.975 1.00 92.25 109 THR A N 1
ATOM 831 C CA . THR A 1 109 ? -17.772 -8.249 26.954 1.00 92.25 109 THR A CA 1
ATOM 832 C C . THR A 1 109 ? -18.887 -7.203 26.995 1.00 92.25 109 THR A C 1
ATOM 834 O O . THR A 1 109 ? -19.359 -6.838 28.073 1.00 92.25 109 THR A O 1
ATOM 837 N N . ASN A 1 110 ? -19.360 -6.753 25.830 1.00 90.94 110 ASN A N 1
ATOM 838 C CA . ASN A 1 110 ? -20.467 -5.800 25.728 1.00 90.94 110 ASN A CA 1
ATOM 839 C C . ASN A 1 110 ? -21.770 -6.388 26.283 1.00 90.94 110 ASN A C 1
ATOM 841 O O . ASN A 1 110 ? -22.544 -5.685 26.936 1.00 90.94 110 ASN A O 1
ATOM 845 N N . HIS A 1 111 ? -22.017 -7.679 26.050 1.00 92.62 111 HIS A N 1
ATOM 846 C CA . HIS A 1 111 ? -23.168 -8.374 26.610 1.00 92.62 111 HIS A CA 1
ATOM 847 C C . HIS A 1 111 ? -23.083 -8.449 28.139 1.00 92.62 111 HIS A C 1
ATOM 849 O O . HIS A 1 111 ? -24.045 -8.086 28.817 1.00 92.62 111 HIS A O 1
ATOM 855 N N . ALA A 1 112 ? -21.930 -8.840 28.688 1.00 92.19 112 ALA A N 1
ATOM 856 C CA . ALA A 1 112 ? -21.708 -8.895 30.130 1.00 92.19 112 ALA A CA 1
ATOM 857 C C . ALA A 1 112 ? -21.875 -7.517 30.797 1.00 92.19 112 ALA A C 1
ATOM 859 O O . ALA A 1 112 ? -22.562 -7.409 31.814 1.00 92.19 112 ALA A O 1
ATOM 860 N N . ASP A 1 113 ? -21.327 -6.451 30.202 1.00 91.50 113 ASP A N 1
ATOM 861 C CA . ASP A 1 113 ? -21.506 -5.074 30.685 1.00 91.50 113 ASP A CA 1
ATOM 862 C C . ASP A 1 113 ? -22.980 -4.632 30.612 1.00 91.50 113 ASP A C 1
ATOM 864 O O . ASP A 1 113 ? -23.492 -4.031 31.559 1.00 91.50 113 ASP A O 1
ATOM 868 N N . SER A 1 114 ? -23.710 -5.003 29.556 1.00 90.88 114 SER A N 1
ATOM 869 C CA . SER A 1 114 ? -25.152 -4.738 29.440 1.00 90.88 114 SER A CA 1
ATOM 870 C C . SER A 1 114 ? -25.972 -5.442 30.531 1.00 90.88 114 SER A C 1
ATOM 872 O O . SER A 1 114 ? -26.818 -4.814 31.182 1.00 90.88 114 SER A O 1
ATOM 874 N N . VAL A 1 115 ? -25.697 -6.726 30.789 1.00 94.00 115 VAL A N 1
ATOM 875 C CA . VAL A 1 115 ? -26.340 -7.501 31.866 1.00 94.00 115 VAL A CA 1
ATOM 876 C C . VAL A 1 115 ? -26.027 -6.879 33.227 1.00 94.00 115 VAL A C 1
ATOM 878 O O . VAL A 1 115 ? -26.938 -6.644 34.024 1.00 94.00 115 VAL A O 1
ATOM 881 N N . TRP A 1 116 ? -24.764 -6.528 33.472 1.00 93.25 116 TRP A N 1
ATOM 882 C CA . TRP A 1 116 ? -24.328 -5.883 34.709 1.00 93.25 116 TRP A CA 1
ATOM 883 C C . TRP A 1 116 ? -25.012 -4.523 34.935 1.00 93.25 116 TRP A C 1
ATOM 885 O O . TRP A 1 116 ? -25.559 -4.278 36.014 1.00 93.25 116 TRP A O 1
ATOM 895 N N . ARG A 1 117 ? -25.091 -3.660 33.910 1.00 93.12 117 ARG A N 1
ATOM 896 C CA . ARG A 1 117 ? -25.827 -2.379 33.990 1.00 93.12 117 ARG A CA 1
ATOM 897 C C . ARG A 1 117 ? -27.313 -2.588 34.254 1.00 93.12 117 ARG A C 1
ATOM 899 O O . ARG A 1 1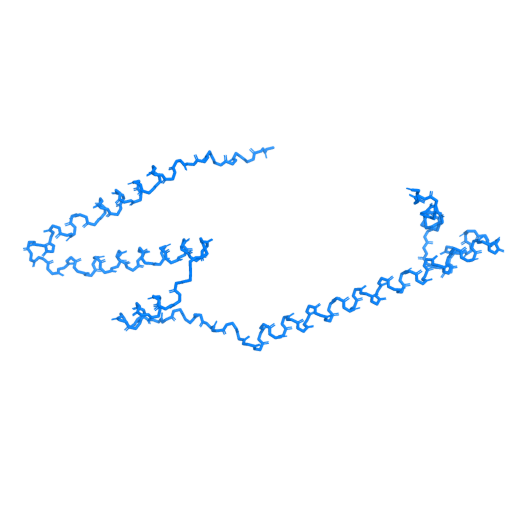17 ? -27.914 -1.833 35.017 1.00 93.12 117 ARG A O 1
ATOM 906 N N . THR A 1 118 ? -27.906 -3.610 33.644 1.00 93.31 118 THR A N 1
ATOM 907 C CA . THR A 1 118 ? -29.317 -3.961 33.854 1.00 93.31 118 THR A CA 1
ATOM 908 C C . THR A 1 118 ? -29.568 -4.393 35.297 1.00 93.31 118 THR A C 1
ATOM 910 O O . THR A 1 118 ? -30.520 -3.913 35.911 1.00 93.31 118 THR A O 1
ATOM 913 N N . ALA A 1 119 ? -28.681 -5.203 35.879 1.00 92.75 119 ALA A N 1
ATOM 914 C CA . ALA A 1 119 ? -28.766 -5.604 37.283 1.00 92.75 119 ALA A CA 1
ATOM 915 C C . ALA A 1 119 ? -28.640 -4.407 38.245 1.00 92.75 119 ALA A C 1
ATOM 917 O O . ALA A 1 119 ? -29.419 -4.296 39.193 1.00 92.75 119 ALA A O 1
ATOM 918 N N . ILE A 1 120 ? -27.724 -3.466 37.974 1.00 92.00 120 ILE A N 1
ATOM 919 C CA . ILE A 1 120 ? -27.595 -2.222 38.757 1.00 92.00 120 ILE A CA 1
ATOM 920 C C . ILE A 1 120 ? -28.893 -1.413 38.736 1.00 92.00 120 ILE A C 1
ATOM 922 O O . ILE A 1 120 ? -29.336 -0.929 39.783 1.00 92.00 120 ILE A O 1
ATOM 926 N N . ARG A 1 121 ? -29.509 -1.266 37.557 1.00 90.69 121 ARG A N 1
ATOM 927 C CA . ARG A 1 121 ? -30.779 -0.541 37.408 1.00 90.69 121 ARG A CA 1
ATOM 928 C C . ARG A 1 121 ? -31.905 -1.243 38.155 1.00 90.69 121 ARG A C 1
ATOM 930 O O . ARG A 1 121 ? -32.597 -0.587 38.921 1.00 90.69 121 ARG A O 1
ATOM 937 N N . ALA A 1 122 ? -32.034 -2.561 38.007 1.00 92.69 122 ALA A N 1
ATOM 938 C CA . ALA A 1 122 ? -33.052 -3.344 38.703 1.00 92.69 122 ALA A CA 1
ATOM 939 C C . ALA A 1 122 ? -32.944 -3.204 40.233 1.00 92.69 122 ALA A C 1
ATOM 941 O O . ALA A 1 122 ? -33.955 -2.998 40.900 1.00 92.69 122 ALA A O 1
ATOM 942 N N . ALA A 1 123 ? -31.726 -3.227 40.788 1.00 91.69 123 ALA A N 1
ATOM 943 C CA . ALA A 1 123 ? -31.509 -2.987 42.215 1.00 91.69 123 ALA A CA 1
ATOM 944 C C . ALA A 1 123 ? -31.924 -1.564 42.639 1.00 91.69 123 ALA A C 1
ATOM 946 O O . ALA A 1 123 ? -32.561 -1.381 43.677 1.00 91.69 123 ALA A O 1
ATOM 947 N N . CYS A 1 124 ? -31.606 -0.547 41.831 1.00 90.38 124 CYS A N 1
ATOM 948 C CA . CYS A 1 124 ? -32.031 0.827 42.109 1.00 90.38 124 CYS A CA 1
ATOM 949 C C . CYS A 1 124 ? -33.559 0.994 42.044 1.00 90.38 124 CYS A C 1
ATOM 951 O O . CYS A 1 124 ? -34.120 1.671 42.910 1.00 90.38 124 CYS A O 1
ATOM 953 N N . ASP A 1 125 ? -34.211 0.374 41.055 1.00 90.94 125 ASP A N 1
ATOM 954 C CA . ASP A 1 125 ? -35.667 0.395 40.854 1.00 90.94 125 ASP A CA 1
ATOM 955 C C . ASP A 1 125 ? -36.401 -0.349 41.986 1.00 90.94 125 ASP A C 1
ATOM 957 O O . ASP A 1 125 ? -37.477 0.073 42.404 1.00 90.94 125 ASP A O 1
ATOM 961 N N . ALA A 1 126 ? -35.785 -1.387 42.562 1.00 93.06 126 ALA A N 1
ATOM 962 C CA . ALA A 1 126 ? -36.277 -2.078 43.758 1.00 93.06 126 ALA A CA 1
ATOM 963 C C . ALA A 1 126 ? -36.144 -1.251 45.059 1.00 93.06 126 ALA A C 1
ATOM 965 O O . ALA A 1 126 ? -36.585 -1.692 46.119 1.00 93.06 126 ALA A O 1
ATOM 966 N N . GLY A 1 127 ? -35.555 -0.050 44.997 1.00 90.69 127 GLY A N 1
ATOM 967 C CA . GLY A 1 127 ? -35.433 0.864 46.136 1.00 90.69 127 GLY A CA 1
ATOM 968 C C . GLY A 1 127 ? -34.137 0.728 46.940 1.00 90.69 127 GLY A C 1
ATOM 969 O O . GLY A 1 127 ? -33.996 1.397 47.967 1.00 90.69 127 GLY A O 1
ATOM 970 N N . GLU A 1 128 ? -33.164 -0.066 46.479 1.00 94.19 128 GLU A N 1
ATOM 971 C CA . GLU A 1 128 ? -31.902 -0.251 47.199 1.00 94.19 128 GLU A CA 1
ATOM 972 C C . GLU A 1 128 ? -31.104 1.055 47.356 1.00 94.19 128 GLU A C 1
ATOM 974 O O . GLU A 1 128 ? -31.100 1.969 46.509 1.00 94.19 128 GLU A O 1
ATOM 979 N N . LYS A 1 129 ? -30.371 1.155 48.472 1.00 92.75 129 LYS A N 1
ATOM 980 C CA . LYS A 1 129 ? -29.495 2.307 48.727 1.00 92.75 129 LYS A CA 1
ATOM 981 C C . LYS A 1 129 ? -28.322 2.282 47.747 1.00 92.75 129 LYS A C 1
ATOM 983 O O . LYS A 1 129 ? -27.572 1.313 47.677 1.00 92.75 129 LYS A O 1
ATOM 988 N N . ARG A 1 130 ? -28.079 3.407 47.065 1.00 90.94 130 ARG A N 1
ATOM 989 C CA . ARG A 1 130 ? -27.062 3.530 45.996 1.00 90.94 130 ARG A CA 1
ATOM 990 C C . ARG A 1 130 ? -25.654 3.194 46.492 1.00 90.94 130 ARG A C 1
ATOM 992 O O . ARG A 1 130 ? -24.859 2.631 45.752 1.00 90.94 130 ARG A O 1
ATOM 999 N N . LYS A 1 131 ? -25.364 3.487 47.766 1.00 92.69 131 LYS A N 1
ATOM 1000 C CA . LYS A 1 131 ? -24.102 3.124 48.426 1.00 92.69 131 LYS A CA 1
ATOM 1001 C C . LYS A 1 131 ? -23.918 1.604 48.546 1.00 92.69 131 LYS A C 1
ATOM 1003 O O . LYS A 1 131 ? -22.811 1.124 48.341 1.00 92.69 131 LYS A O 1
ATOM 1008 N N . SER A 1 132 ? -24.986 0.861 48.837 1.00 92.38 132 SER A N 1
ATOM 1009 C CA . SER A 1 132 ? -24.957 -0.604 48.917 1.00 92.38 132 SER A CA 1
ATOM 1010 C C . SER A 1 132 ? -24.778 -1.230 47.534 1.00 92.38 132 SER A C 1
ATOM 1012 O O . SER A 1 132 ? -23.917 -2.088 47.367 1.00 92.38 132 SER A O 1
ATOM 1014 N N . VAL A 1 133 ? -25.513 -0.734 46.530 1.00 93.06 133 VAL A N 1
ATOM 1015 C CA . VAL A 1 133 ? -25.378 -1.176 45.128 1.00 93.06 133 VAL A CA 1
ATOM 1016 C C . VAL A 1 133 ? -23.955 -0.943 44.615 1.00 93.06 133 VAL A C 1
ATOM 1018 O O . VAL A 1 133 ? -23.348 -1.853 44.064 1.00 93.06 133 VAL A O 1
ATOM 1021 N N . ALA A 1 134 ? -23.395 0.246 44.856 1.00 91.75 134 ALA A N 1
ATOM 1022 C CA . ALA A 1 134 ? -22.024 0.592 44.481 1.00 91.75 134 ALA A CA 1
ATOM 1023 C C . ALA A 1 134 ? -20.986 -0.353 45.113 1.00 91.75 134 ALA A C 1
ATOM 1025 O O . ALA A 1 134 ? -20.085 -0.825 44.424 1.00 91.75 134 ALA A O 1
ATOM 1026 N N . ASN A 1 135 ? -21.154 -0.678 46.401 1.00 93.94 135 ASN A N 1
ATOM 1027 C CA . ASN A 1 135 ? -20.259 -1.584 47.118 1.00 93.94 135 ASN A CA 1
ATOM 1028 C C . ASN A 1 135 ? -20.284 -3.010 46.542 1.00 93.94 135 ASN A C 1
ATOM 1030 O O . ASN A 1 135 ? -19.228 -3.590 46.319 1.00 93.94 135 ASN A O 1
ATOM 1034 N N . VAL A 1 136 ? -21.472 -3.561 46.263 1.00 94.44 136 VAL A N 1
ATOM 1035 C CA . VAL A 1 136 ? -21.612 -4.913 45.685 1.00 94.44 136 VAL A CA 1
ATOM 1036 C C . VAL A 1 136 ? -21.113 -4.959 44.241 1.00 94.44 136 VAL A C 1
ATOM 1038 O O . VAL A 1 136 ? -20.450 -5.911 43.845 1.00 94.44 136 VAL A O 1
ATOM 1041 N N . ALA A 1 137 ? -21.397 -3.920 43.456 1.00 89.81 137 ALA A N 1
ATOM 1042 C CA . ALA A 1 137 ? -20.970 -3.831 42.065 1.00 89.81 137 ALA A CA 1
ATOM 1043 C C . ALA A 1 137 ? -19.484 -3.457 41.896 1.00 89.81 137 ALA A C 1
ATOM 1045 O O . ALA A 1 137 ? -19.010 -3.417 40.763 1.00 89.81 137 ALA A O 1
ATOM 1046 N N . GLY A 1 138 ? -18.760 -3.162 42.984 1.00 93.31 138 GLY A N 1
ATOM 1047 C CA . GLY A 1 138 ? -17.339 -2.806 42.948 1.00 93.31 138 GLY A CA 1
ATOM 1048 C C . GLY A 1 138 ? -17.046 -1.475 42.246 1.00 93.31 138 GLY A C 1
ATOM 1049 O O . GLY A 1 138 ? -15.972 -1.303 41.674 1.00 93.31 138 GLY A O 1
ATOM 1050 N N . VAL A 1 139 ? -17.994 -0.533 42.252 1.00 93.56 139 VAL A N 1
ATOM 1051 C CA . VAL A 1 139 ? -17.880 0.756 41.547 1.00 93.56 139 VAL A CA 1
ATOM 1052 C C . VAL A 1 139 ? -18.231 1.933 42.452 1.00 93.56 139 VAL A C 1
ATOM 1054 O O . VAL A 1 139 ? -18.725 1.775 43.564 1.00 93.56 139 VAL A O 1
ATOM 1057 N N . SER A 1 140 ? -17.980 3.156 41.984 1.00 94.75 140 SER A N 1
ATOM 1058 C CA . SER A 1 140 ? -18.349 4.361 42.725 1.00 94.75 140 SER A CA 1
ATOM 1059 C C . SER A 1 140 ? -19.858 4.633 42.670 1.00 94.75 140 SER A C 1
ATOM 1061 O O . SER A 1 140 ? -20.543 4.313 41.697 1.00 94.75 140 SER A O 1
ATOM 1063 N N . VAL A 1 141 ? -20.384 5.323 43.688 1.00 92.94 141 VAL A N 1
ATOM 1064 C CA . VAL A 1 141 ? -21.782 5.803 43.693 1.00 92.94 141 VAL A CA 1
ATOM 1065 C C . VAL A 1 141 ? -22.057 6.727 42.501 1.00 92.94 141 VAL A C 1
ATOM 1067 O O . VAL A 1 141 ? -23.146 6.703 41.934 1.00 92.94 141 VAL A O 1
ATOM 1070 N N . HIS A 1 142 ? -21.059 7.507 42.079 1.00 93.94 142 HIS A N 1
ATOM 1071 C CA . HIS A 1 142 ? -21.162 8.344 40.887 1.00 93.94 142 HIS A CA 1
ATOM 1072 C C . HIS A 1 142 ? -21.401 7.507 39.620 1.00 93.94 142 HIS A C 1
ATOM 1074 O O . HIS A 1 142 ? -22.291 7.835 38.838 1.00 93.94 142 HIS A O 1
ATOM 1080 N N . ARG A 1 143 ? -20.688 6.382 39.462 1.00 90.69 143 ARG A N 1
ATOM 1081 C CA . ARG A 1 143 ? -20.877 5.462 38.331 1.00 90.69 143 ARG A CA 1
ATOM 1082 C C . ARG A 1 143 ? -22.269 4.827 38.329 1.00 90.69 143 ARG A C 1
ATOM 1084 O O . ARG A 1 143 ? -22.882 4.729 37.271 1.00 90.69 143 ARG A O 1
ATOM 1091 N N . VAL A 1 144 ? -22.796 4.462 39.500 1.00 90.94 144 VAL A N 1
ATOM 1092 C CA . VAL A 1 144 ? -24.182 3.971 39.642 1.00 90.94 144 VAL A CA 1
ATOM 1093 C C . VAL A 1 144 ? -25.193 5.035 39.198 1.00 90.94 144 VAL A C 1
ATOM 1095 O O . VAL A 1 144 ? -26.119 4.730 38.449 1.00 90.94 144 VAL A O 1
ATOM 1098 N N . ASN A 1 145 ? -24.998 6.294 39.603 1.00 91.62 145 ASN A N 1
ATOM 1099 C CA . ASN A 1 145 ? -25.879 7.394 39.205 1.00 91.62 145 ASN A CA 1
ATOM 1100 C C . ASN A 1 145 ? -25.837 7.651 37.692 1.00 91.62 145 ASN A C 1
ATOM 1102 O O . ASN A 1 145 ? -26.891 7.834 37.089 1.00 91.62 145 ASN A O 1
ATOM 1106 N N . GLN A 1 146 ? -24.651 7.610 37.079 1.00 91.06 146 GLN A N 1
ATOM 1107 C CA . GLN A 1 146 ? -24.481 7.759 35.632 1.00 91.06 146 GLN A CA 1
ATOM 1108 C C . GLN A 1 146 ? -25.267 6.683 34.859 1.00 91.06 146 GLN A C 1
ATOM 1110 O O . GLN A 1 146 ? -26.089 7.013 34.008 1.00 91.06 146 GLN A O 1
ATOM 1115 N N . ILE A 1 147 ? -25.101 5.406 35.224 1.00 88.94 147 ILE A N 1
ATOM 1116 C CA . ILE A 1 147 ? -25.790 4.266 34.582 1.00 88.94 147 ILE A CA 1
ATOM 1117 C C . ILE A 1 147 ? -27.320 4.379 34.692 1.00 88.94 147 ILE A C 1
ATOM 1119 O O . ILE A 1 147 ? -28.049 3.933 33.796 1.00 88.94 147 ILE A O 1
ATOM 1123 N N . ASN A 1 148 ? -27.812 4.956 35.791 1.00 84.69 148 ASN A N 1
ATOM 1124 C CA . ASN A 1 148 ? -29.240 5.166 36.009 1.00 84.69 148 ASN A CA 1
ATOM 1125 C C . ASN A 1 148 ? -29.785 6.366 35.207 1.00 84.69 148 ASN A C 1
ATOM 1127 O O . ASN A 1 148 ? -30.907 6.321 34.711 1.00 84.69 148 ASN A O 1
ATOM 1131 N N . GLN A 1 149 ? -28.982 7.421 35.031 1.00 84.69 149 GLN A N 1
ATOM 1132 C CA . GLN A 1 149 ? -29.338 8.605 34.237 1.00 84.69 149 GLN A CA 1
ATOM 1133 C C . GLN A 1 149 ? -29.340 8.334 32.726 1.00 84.69 149 GLN A C 1
ATOM 1135 O O . GLN A 1 149 ? -30.186 8.874 32.016 1.00 84.69 149 GLN A O 1
ATOM 1140 N N . GLU A 1 150 ? -28.460 7.455 32.236 1.00 81.62 150 GLU A N 1
ATOM 1141 C CA . GLU A 1 150 ? -28.380 7.060 30.818 1.00 81.62 150 GLU A CA 1
ATOM 1142 C C . GLU A 1 150 ? -29.702 6.482 30.262 1.00 81.62 150 GLU A C 1
ATOM 1144 O O . GLU A 1 150 ? -29.940 6.550 29.059 1.00 81.62 150 GLU A O 1
ATOM 1149 N N . ARG A 1 151 ? -30.612 5.992 31.120 1.00 65.75 151 ARG A N 1
ATOM 1150 C CA . ARG A 1 151 ? -31.970 5.549 30.737 1.00 65.75 151 ARG A CA 1
ATOM 1151 C C . ARG A 1 151 ? -32.854 6.689 30.210 1.00 65.75 151 ARG A C 1
ATOM 1153 O O . ARG A 1 151 ? -33.788 6.436 29.457 1.00 65.75 151 ARG A O 1
ATOM 1160 N N . HIS A 1 152 ? -32.591 7.929 30.619 1.00 55.22 152 HIS A N 1
ATOM 1161 C CA . HIS A 1 152 ? -33.440 9.088 30.324 1.00 55.22 152 HIS A CA 1
ATOM 1162 C C . HIS A 1 152 ? -32.912 9.970 29.180 1.00 55.22 152 HIS A C 1
ATOM 1164 O O . HIS A 1 152 ? -33.540 10.973 28.851 1.00 55.22 152 HIS A O 1
ATOM 1170 N N . GLY A 1 153 ? -31.775 9.602 28.576 1.00 50.53 153 GLY A N 1
ATOM 1171 C CA . GLY A 1 153 ? -31.111 10.360 27.509 1.00 50.53 153 GLY A CA 1
ATOM 1172 C C . GLY A 1 153 ? -31.479 9.959 26.077 1.00 50.53 153 GLY A C 1
ATOM 1173 O O . GLY A 1 153 ? -30.929 10.531 25.144 1.00 50.53 153 GLY A O 1
ATOM 1174 N N . THR A 1 154 ? -32.376 8.992 25.875 1.00 41.75 154 THR A N 1
ATOM 1175 C CA . THR A 1 154 ? -32.869 8.598 24.543 1.00 41.75 154 THR A CA 1
ATOM 1176 C C . THR A 1 154 ? -34.295 9.120 24.356 1.00 41.75 154 THR A C 1
ATOM 1178 O O . THR A 1 154 ? -35.265 8.489 24.776 1.00 41.75 154 THR A O 1
ATOM 1181 N N . LYS A 1 155 ? -34.403 10.313 23.768 1.00 35.69 155 LYS A N 1
ATOM 1182 C CA . LYS A 1 155 ? -35.595 10.802 23.067 1.00 35.69 155 LYS A CA 1
ATOM 1183 C C . LYS A 1 155 ? -35.250 10.944 21.595 1.00 35.69 155 LYS A C 1
ATOM 1185 O O . LYS A 1 155 ? -34.113 11.388 21.329 1.00 35.69 155 LYS A O 1
#

pLDDT: mean 83.72, std 15.1, range [35.06, 96.88]

Organism: NCBI:txid1128677

Sequence (155 aa):
MTEGSPPPADLDIVLARLRRAVERETGPWYARKDAGDNDSLPWLRRIGFLLLELGFTVAEEGGIACGDIEQAVSRAFNLPGRAMEDPDPTALGQLAHATKERERAMAETNHADSVWRTAIRAACDAGEKRKSVANVAGVSVHRVNQINQERHGTK

Foldseek 3Di:
DDDDPPPPDPVVVVVVVVVVVLCVVCVVLVVCVVVVNPVSVVVVVVSVVVCVVVVVVVCVVVVHDCQVVQVVVCVVVVNPRPPPPVCPVVNVVVVVVVVVVVVVVVVVVVVVVVVLLVVLLVCVVVVHDLVVSCVVSVHDSVVSVVSNCVVVPDD